Protein AF-A0A1G9WNW0-F1 (afdb_monomer_lite)

pLDDT: mean 81.84, std 15.11, range [43.59, 97.0]

Structure (mmCIF, N/CA/C/O backbone):
data_AF-A0A1G9WNW0-F1
#
_entry.id   AF-A0A1G9WNW0-F1
#
loop_
_atom_site.group_PDB
_atom_site.id
_atom_site.type_symbol
_atom_site.label_atom_id
_atom_site.label_alt_id
_atom_site.label_comp_id
_atom_site.label_asym_id
_atom_site.label_entity_id
_atom_site.label_seq_id
_atom_site.pdbx_PDB_ins_code
_atom_site.Cartn_x
_atom_site.Cartn_y
_atom_site.Cartn_z
_atom_site.occupancy
_atom_site.B_iso_or_equiv
_atom_site.auth_seq_id
_atom_site.auth_comp_id
_atom_site.auth_asym_id
_atom_site.auth_atom_id
_atom_site.pdbx_PDB_model_num
ATOM 1 N N . MET A 1 1 ? -9.112 12.892 16.495 1.00 60.84 1 MET A N 1
ATOM 2 C CA . MET A 1 1 ? -9.268 12.896 15.022 1.00 60.84 1 MET A CA 1
ATOM 3 C C . MET A 1 1 ? -10.715 12.563 14.688 1.00 60.84 1 MET A C 1
ATOM 5 O O . MET A 1 1 ? -11.209 11.567 15.203 1.00 60.84 1 MET A O 1
ATOM 9 N N . GLY A 1 2 ? -11.418 13.397 13.916 1.00 82.31 2 GLY A N 1
ATOM 10 C CA . GLY A 1 2 ? -12.827 13.146 13.583 1.00 82.31 2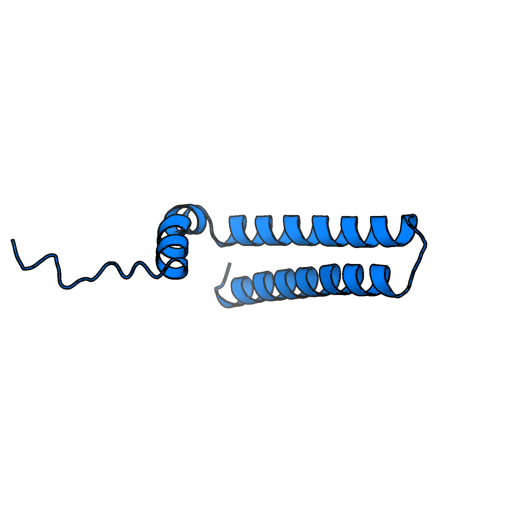 GLY A CA 1
ATOM 11 C C . GLY A 1 2 ? -13.019 11.857 12.762 1.00 82.31 2 GLY A C 1
ATOM 12 O O . GLY A 1 2 ? -12.098 11.454 12.043 1.00 82.31 2 GLY A O 1
ATOM 13 N N . PRO A 1 3 ? -14.197 11.205 12.825 1.00 81.19 3 PRO A N 1
ATOM 14 C CA . PRO A 1 3 ? -14.451 9.931 12.141 1.00 81.19 3 PRO A CA 1
ATOM 15 C C . PRO A 1 3 ? -14.291 10.023 10.616 1.00 81.19 3 PRO A C 1
ATOM 17 O O . PRO A 1 3 ? -13.875 9.056 9.983 1.00 81.19 3 PRO A O 1
ATOM 20 N N . VAL A 1 4 ? -14.569 11.191 10.030 1.00 86.94 4 VAL A N 1
ATOM 21 C CA . VAL A 1 4 ? -14.376 11.470 8.599 1.00 86.94 4 VAL A CA 1
ATOM 22 C C . VAL A 1 4 ? -12.891 11.507 8.243 1.00 86.94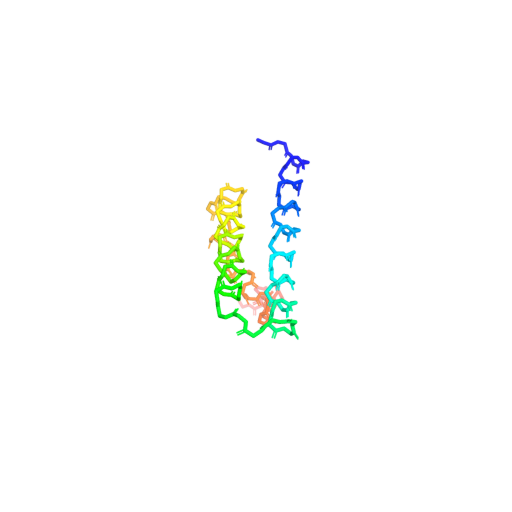 4 VAL A C 1
ATOM 24 O O . VAL A 1 4 ? -12.460 10.789 7.346 1.00 86.94 4 VAL A O 1
ATOM 27 N N . LEU A 1 5 ? -12.092 12.264 9.000 1.00 86.88 5 LEU A N 1
ATOM 28 C CA . LEU A 1 5 ? -10.651 12.384 8.776 1.00 86.88 5 LEU A CA 1
ATOM 29 C C . LEU A 1 5 ? -9.955 11.019 8.888 1.00 86.88 5 LEU A C 1
ATOM 31 O O . LEU A 1 5 ? -9.143 10.677 8.041 1.00 86.88 5 LEU A O 1
ATOM 35 N N . ARG A 1 6 ? -10.357 10.183 9.857 1.00 85.75 6 ARG A N 1
ATOM 36 C CA . ARG A 1 6 ? -9.862 8.801 9.990 1.00 85.75 6 ARG A CA 1
ATOM 37 C C . ARG A 1 6 ? -10.132 7.950 8.746 1.00 85.75 6 ARG A C 1
ATOM 39 O O . ARG A 1 6 ? -9.233 7.248 8.292 1.00 85.75 6 ARG A O 1
ATOM 46 N N . LYS A 1 7 ? -11.351 8.003 8.197 1.00 87.06 7 LYS A N 1
ATOM 47 C CA . LYS A 1 7 ? -11.711 7.262 6.976 1.00 87.06 7 LYS A CA 1
ATOM 48 C C . LYS A 1 7 ? -10.916 7.753 5.768 1.00 87.06 7 LYS A C 1
ATOM 50 O O . LYS A 1 7 ? -10.420 6.927 5.012 1.00 87.06 7 LYS A O 1
ATOM 55 N N . PHE A 1 8 ? -10.748 9.068 5.629 1.00 91.56 8 PHE A N 1
ATOM 56 C CA . PHE A 1 8 ? -9.940 9.656 4.561 1.00 91.56 8 PHE A CA 1
ATOM 57 C C . PHE A 1 8 ? -8.474 9.224 4.641 1.00 91.56 8 PHE A C 1
ATOM 59 O O . PHE A 1 8 ? -7.931 8.771 3.640 1.00 91.56 8 PHE A O 1
ATOM 66 N N . THR A 1 9 ? -7.847 9.282 5.821 1.00 89.75 9 THR A N 1
ATOM 67 C CA . THR A 1 9 ? -6.446 8.860 5.991 1.00 89.75 9 THR A CA 1
ATOM 68 C C . THR A 1 9 ? -6.247 7.388 5.629 1.00 89.75 9 THR A C 1
ATOM 70 O O . THR A 1 9 ? -5.312 7.058 4.904 1.00 89.75 9 THR A O 1
ATOM 73 N N . ILE A 1 10 ? -7.146 6.504 6.079 1.00 89.44 10 ILE A N 1
ATOM 74 C CA . ILE A 1 10 ? -7.095 5.074 5.733 1.00 89.44 10 ILE A CA 1
ATOM 75 C C . ILE A 1 10 ? -7.323 4.867 4.232 1.00 89.44 10 ILE A C 1
ATOM 77 O O . ILE A 1 10 ? -6.616 4.077 3.614 1.00 89.44 10 ILE A O 1
ATOM 81 N N . GLY A 1 11 ? -8.282 5.585 3.641 1.00 90.75 11 GLY A N 1
ATOM 82 C CA . GLY A 1 11 ? -8.571 5.513 2.210 1.00 90.75 11 GLY A CA 1
ATOM 83 C C . GLY A 1 11 ? -7.368 5.907 1.354 1.00 90.75 11 GLY A C 1
ATOM 84 O O . GLY A 1 11 ? -6.999 5.167 0.450 1.00 90.75 11 GLY A O 1
ATOM 85 N N . ILE A 1 12 ? -6.707 7.020 1.684 1.00 92.81 12 ILE A N 1
ATOM 86 C CA . ILE A 1 12 ? -5.495 7.472 0.986 1.00 92.81 12 ILE A CA 1
ATOM 87 C C . ILE A 1 12 ? -4.371 6.441 1.135 1.00 92.81 12 ILE A C 1
ATOM 89 O O . ILE A 1 12 ? -3.754 6.068 0.141 1.00 92.81 12 ILE A O 1
ATOM 93 N N . ALA A 1 13 ? -4.138 5.929 2.348 1.00 91.44 13 ALA A N 1
ATOM 94 C CA . ALA A 1 13 ? -3.112 4.914 2.582 1.00 91.44 13 ALA A CA 1
ATOM 95 C C . ALA A 1 13 ? -3.368 3.632 1.765 1.00 91.44 13 ALA A C 1
ATOM 97 O O . ALA A 1 13 ? -2.438 3.080 1.180 1.00 91.44 13 ALA A O 1
ATOM 98 N N . LEU A 1 14 ? -4.628 3.189 1.671 1.00 92.19 14 LEU A N 1
ATOM 99 C CA . LEU A 1 14 ? -5.027 2.046 0.845 1.00 92.19 14 LEU A CA 1
ATOM 100 C C . LEU A 1 14 ? -4.803 2.298 -0.648 1.00 92.19 14 LEU A C 1
ATOM 102 O O . LEU A 1 14 ? -4.275 1.426 -1.331 1.00 92.19 14 LEU A O 1
ATOM 106 N N . VAL A 1 15 ? -5.170 3.476 -1.157 1.00 95.06 15 VAL A N 1
ATOM 107 C CA . VAL A 1 15 ? -4.957 3.829 -2.570 1.00 95.06 15 VAL A CA 1
ATOM 108 C C . VAL A 1 15 ? -3.466 3.840 -2.907 1.00 95.06 15 VAL A C 1
ATOM 110 O O . VAL A 1 15 ? -3.072 3.249 -3.910 1.00 95.06 15 VAL A O 1
ATOM 113 N N . CYS A 1 16 ? -2.625 4.429 -2.052 1.00 93.50 16 CYS A N 1
ATOM 114 C CA . CYS A 1 16 ? -1.173 4.415 -2.236 1.00 93.50 16 CYS A CA 1
ATOM 115 C C . CYS A 1 16 ? -0.603 2.991 -2.207 1.00 93.50 16 CYS A C 1
ATOM 117 O O . CYS A 1 16 ? 0.223 2.648 -3.049 1.00 93.50 16 CYS A O 1
ATOM 119 N N . PHE A 1 17 ? -1.064 2.151 -1.277 1.00 94.38 17 PHE A N 1
ATOM 120 C CA . PHE A 1 17 ? -0.656 0.749 -1.189 1.00 94.38 17 PHE A CA 1
ATOM 121 C C . PHE A 1 17 ? -1.010 -0.030 -2.462 1.00 94.38 17 PHE A C 1
ATOM 123 O O . PHE A 1 17 ? -0.143 -0.672 -3.054 1.00 94.38 17 PHE A O 1
ATOM 130 N N . ILE A 1 18 ? -2.263 0.063 -2.916 1.00 95.88 18 ILE A N 1
ATOM 131 C CA . ILE A 1 18 ? -2.729 -0.620 -4.130 1.00 95.88 18 ILE A CA 1
ATOM 132 C C . ILE A 1 18 ? -1.958 -0.109 -5.350 1.00 95.88 18 ILE A C 1
ATOM 134 O O . ILE A 1 18 ? -1.491 -0.911 -6.156 1.00 95.88 18 ILE A O 1
ATOM 138 N N . GLY A 1 19 ? -1.779 1.210 -5.471 1.00 95.25 19 GLY A N 1
ATOM 139 C CA . GLY A 1 19 ? -1.035 1.823 -6.569 1.00 95.25 19 GLY A CA 1
ATOM 140 C C . GLY A 1 19 ? 0.428 1.380 -6.617 1.00 95.25 19 GLY A C 1
ATOM 141 O O . GLY A 1 19 ? 0.930 1.045 -7.688 1.00 95.25 19 GLY A O 1
ATOM 142 N N . ALA A 1 20 ? 1.101 1.305 -5.466 1.00 94.75 20 ALA A N 1
ATOM 143 C CA . ALA A 1 20 ? 2.491 0.864 -5.397 1.00 94.75 20 ALA A CA 1
ATOM 144 C C . ALA A 1 20 ? 2.648 -0.607 -5.815 1.00 94.75 20 ALA A C 1
ATOM 146 O O . ALA A 1 20 ? 3.521 -0.929 -6.620 1.00 94.75 20 ALA A O 1
ATOM 147 N N . TRP A 1 21 ? 1.766 -1.496 -5.348 1.00 96.75 21 TRP A N 1
ATOM 148 C CA . TRP A 1 21 ? 1.784 -2.906 -5.752 1.00 96.75 21 TRP A CA 1
ATOM 149 C C . TRP A 1 21 ? 1.384 -3.117 -7.215 1.00 96.75 21 TRP A C 1
ATOM 151 O O . TRP A 1 21 ? 1.982 -3.951 -7.894 1.00 96.75 21 TRP A O 1
ATOM 161 N N . ALA A 1 22 ? 0.441 -2.330 -7.739 1.00 95.94 22 ALA A N 1
ATOM 162 C CA . ALA A 1 22 ? 0.153 -2.313 -9.172 1.00 95.94 22 ALA A CA 1
ATOM 163 C C . ALA A 1 22 ? 1.393 -1.890 -9.978 1.00 95.94 22 ALA A C 1
ATOM 165 O O . ALA A 1 22 ? 1.719 -2.522 -10.981 1.00 95.94 22 ALA A O 1
ATOM 166 N N . GLY A 1 23 ? 2.139 -0.890 -9.496 1.00 93.75 23 GLY A N 1
ATOM 167 C CA . GLY A 1 23 ? 3.416 -0.469 -10.071 1.00 93.75 23 GLY A CA 1
ATOM 168 C C . GLY A 1 23 ? 4.463 -1.586 -10.114 1.00 93.75 23 GLY A C 1
ATOM 169 O O . GLY A 1 23 ? 5.142 -1.732 -11.126 1.00 93.75 23 GLY A O 1
ATOM 170 N N . VAL A 1 24 ? 4.552 -2.425 -9.075 1.00 96.00 24 VAL A N 1
ATOM 171 C CA . VAL A 1 24 ? 5.437 -3.609 -9.064 1.00 96.00 24 VAL A CA 1
ATOM 172 C C . VAL A 1 24 ? 5.060 -4.599 -10.162 1.00 96.00 24 VAL A C 1
ATOM 174 O O . VAL A 1 24 ? 5.938 -5.086 -10.874 1.00 96.00 24 VAL A O 1
ATOM 177 N N . VAL A 1 25 ? 3.765 -4.890 -10.320 1.00 95.62 25 VAL A N 1
ATOM 178 C CA . VAL A 1 25 ? 3.281 -5.799 -11.371 1.00 95.62 25 VAL A CA 1
ATOM 179 C C . VAL A 1 25 ? 3.600 -5.235 -12.752 1.00 95.62 25 VAL A C 1
ATOM 181 O O . VAL A 1 25 ? 4.127 -5.955 -13.595 1.00 95.62 25 VAL A O 1
ATOM 184 N N . ILE A 1 26 ? 3.351 -3.941 -12.968 1.00 95.06 26 ILE A N 1
ATOM 185 C CA . ILE A 1 26 ? 3.682 -3.270 -14.228 1.00 95.06 26 ILE A CA 1
ATOM 186 C C . ILE A 1 26 ? 5.188 -3.362 -14.490 1.00 95.06 26 ILE A C 1
ATOM 188 O O . ILE A 1 26 ? 5.579 -3.855 -15.542 1.00 95.06 26 ILE A O 1
ATOM 192 N N . ALA A 1 27 ? 6.030 -2.979 -13.525 1.00 94.31 27 ALA A N 1
ATOM 193 C CA . ALA A 1 27 ? 7.485 -3.034 -13.660 1.00 94.31 27 ALA A CA 1
ATOM 194 C C . ALA A 1 27 ? 7.985 -4.452 -13.969 1.00 94.31 27 ALA A C 1
ATOM 196 O O . ALA A 1 27 ? 8.907 -4.618 -14.762 1.00 94.31 27 ALA A O 1
ATOM 197 N N . LYS A 1 28 ? 7.356 -5.482 -13.388 1.00 93.94 28 LYS A N 1
ATOM 198 C CA . LYS A 1 28 ? 7.702 -6.881 -13.654 1.00 93.94 28 LYS A CA 1
ATOM 199 C C . LYS A 1 28 ? 7.382 -7.323 -15.083 1.00 93.94 28 LYS A C 1
ATOM 201 O O . LYS A 1 28 ? 8.065 -8.202 -15.598 1.00 93.94 28 LYS A O 1
ATOM 206 N N . LEU A 1 29 ? 6.333 -6.767 -15.686 1.00 96.12 29 LEU A N 1
ATOM 207 C CA . LEU A 1 29 ? 5.866 -7.140 -17.023 1.00 96.12 29 LEU A CA 1
ATOM 208 C C . LEU A 1 29 ? 6.503 -6.306 -18.139 1.00 96.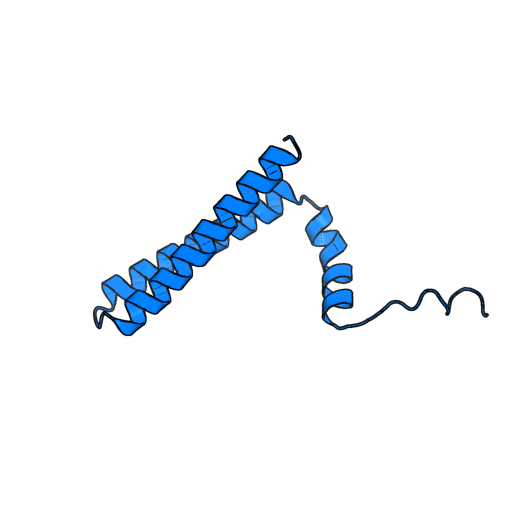12 29 LEU A C 1
ATOM 210 O O . LEU A 1 29 ? 6.541 -6.761 -19.277 1.00 96.12 29 LEU A O 1
ATOM 214 N N . THR A 1 30 ? 6.971 -5.092 -17.841 1.00 96.06 30 THR A N 1
ATOM 215 C CA . THR A 1 30 ? 7.432 -4.135 -18.862 1.00 96.06 30 THR A CA 1
ATOM 216 C C . THR A 1 30 ? 8.934 -3.877 -18.848 1.00 96.06 30 THR A C 1
ATOM 218 O O . THR A 1 30 ? 9.432 -3.173 -19.723 1.00 96.06 30 THR A O 1
ATOM 221 N N . THR A 1 31 ? 9.672 -4.374 -17.855 1.00 90.31 31 THR A N 1
ATOM 222 C CA . THR A 1 31 ? 11.080 -4.021 -17.666 1.00 90.31 31 THR A CA 1
ATOM 223 C C . THR A 1 31 ? 11.921 -5.205 -17.196 1.00 90.31 31 THR A C 1
ATOM 225 O O . THR A 1 31 ? 11.622 -5.833 -16.185 1.00 90.31 31 THR A O 1
ATOM 228 N N . ASP A 1 32 ? 13.049 -5.425 -17.878 1.00 90.75 32 ASP A N 1
ATOM 229 C CA . ASP A 1 32 ? 14.077 -6.406 -17.488 1.00 90.75 32 ASP A CA 1
ATOM 230 C C . ASP A 1 32 ? 15.148 -5.817 -16.549 1.00 90.75 32 ASP A C 1
ATOM 232 O O . ASP A 1 32 ? 15.996 -6.527 -16.009 1.00 90.75 32 ASP A O 1
ATOM 236 N N . SER A 1 33 ? 15.117 -4.500 -16.324 1.00 94.69 33 SER A N 1
ATOM 237 C CA . SER A 1 33 ? 16.028 -3.820 -15.403 1.00 94.69 33 SER A CA 1
ATOM 238 C C . SER A 1 33 ? 15.726 -4.188 -13.953 1.00 94.69 33 SER A C 1
ATOM 240 O O . SER A 1 33 ? 14.742 -3.741 -13.354 1.00 94.69 33 SER A O 1
ATOM 242 N N . LEU A 1 34 ? 16.648 -4.943 -13.357 1.00 94.19 34 LEU A N 1
ATOM 243 C CA . LEU A 1 34 ? 16.598 -5.326 -11.948 1.00 94.19 34 LEU A CA 1
ATOM 244 C C . LEU A 1 34 ? 16.559 -4.102 -11.021 1.00 94.19 34 LEU A C 1
ATOM 246 O O . LEU A 1 34 ? 15.895 -4.143 -9.986 1.00 94.19 34 LEU A O 1
ATOM 250 N N . ALA A 1 35 ? 17.203 -2.995 -11.406 1.00 94.81 35 ALA A N 1
ATOM 251 C CA . ALA A 1 35 ? 17.209 -1.761 -10.623 1.00 94.81 35 ALA A CA 1
ATOM 252 C C 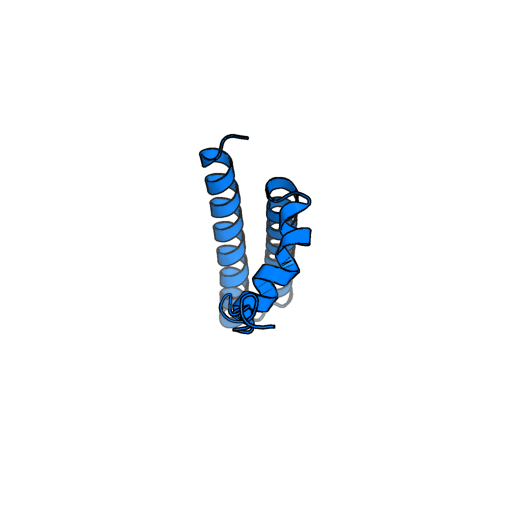. ALA A 1 35 ? 15.806 -1.142 -10.520 1.00 94.81 35 ALA A C 1
ATOM 254 O O . ALA A 1 35 ? 15.360 -0.803 -9.425 1.00 94.81 35 ALA A O 1
ATOM 255 N N . ILE A 1 36 ? 15.082 -1.050 -11.640 1.00 93.88 36 ILE A N 1
ATOM 256 C CA . ILE A 1 36 ? 13.722 -0.491 -11.675 1.00 93.88 36 ILE A CA 1
ATOM 257 C C . ILE A 1 36 ? 12.758 -1.394 -10.901 1.00 93.88 36 ILE A C 1
ATOM 259 O O . ILE A 1 36 ? 11.960 -0.903 -10.104 1.00 93.88 36 ILE A O 1
ATOM 263 N N . PHE A 1 37 ? 12.866 -2.714 -11.082 1.00 93.75 37 PHE A N 1
ATOM 264 C CA . PHE A 1 37 ? 12.044 -3.664 -10.338 1.00 93.75 37 PHE A CA 1
ATOM 265 C C . PHE A 1 37 ? 12.298 -3.575 -8.827 1.00 93.75 37 PHE A C 1
ATOM 267 O O . PHE A 1 37 ? 11.352 -3.500 -8.046 1.00 93.75 37 PHE A O 1
ATOM 274 N N . THR A 1 38 ? 13.567 -3.503 -8.415 1.00 96.38 38 THR A N 1
ATOM 275 C CA . THR A 1 38 ? 13.942 -3.334 -7.003 1.00 96.38 38 THR A CA 1
ATOM 276 C C . THR A 1 38 ? 13.353 -2.052 -6.427 1.00 96.38 38 THR A C 1
ATOM 278 O O . THR A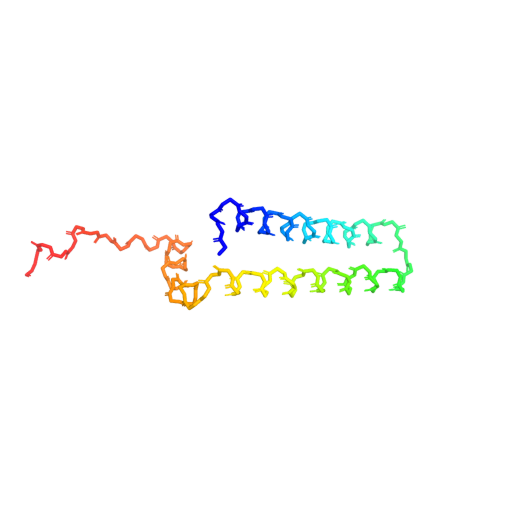 1 38 ? 12.715 -2.105 -5.381 1.00 96.38 38 THR A O 1
ATOM 281 N N . LEU A 1 39 ? 13.482 -0.918 -7.126 1.00 96.12 39 LEU A N 1
ATOM 282 C CA . LEU A 1 39 ? 12.912 0.356 -6.677 1.00 96.12 39 LEU A CA 1
ATOM 283 C C . LEU A 1 39 ? 11.387 0.291 -6.524 1.00 96.12 39 LEU A C 1
ATOM 285 O O . LEU A 1 39 ? 10.855 0.779 -5.527 1.00 96.12 39 LEU A O 1
ATOM 289 N N . ALA A 1 40 ? 10.687 -0.342 -7.470 1.00 94.44 40 ALA A N 1
ATOM 290 C CA . ALA A 1 40 ? 9.241 -0.522 -7.387 1.00 94.44 40 ALA A CA 1
ATOM 291 C C . ALA A 1 40 ? 8.847 -1.360 -6.159 1.00 94.44 40 ALA A C 1
ATOM 293 O O . ALA A 1 40 ? 7.939 -0.985 -5.415 1.00 94.44 40 ALA A O 1
ATOM 294 N N . VAL A 1 41 ? 9.558 -2.465 -5.906 1.00 96.19 41 VAL A N 1
ATOM 295 C CA . VAL A 1 41 ? 9.316 -3.331 -4.741 1.00 96.19 41 VAL A CA 1
ATOM 296 C C . VAL A 1 41 ? 9.624 -2.600 -3.435 1.00 96.19 41 VAL A C 1
ATOM 298 O O . VAL A 1 41 ? 8.837 -2.687 -2.495 1.00 96.19 41 VAL A O 1
ATOM 301 N N . THR A 1 42 ? 10.715 -1.832 -3.366 1.00 97.00 42 THR A N 1
ATOM 302 C CA . THR A 1 42 ? 11.048 -1.017 -2.189 1.00 97.00 42 THR A CA 1
ATOM 303 C C . THR A 1 42 ? 9.962 0.021 -1.910 1.00 97.00 42 THR A C 1
ATOM 305 O O . THR A 1 42 ? 9.522 0.150 -0.768 1.00 97.00 42 THR A O 1
ATOM 308 N N . ALA A 1 43 ? 9.465 0.716 -2.937 1.00 93.69 43 ALA A N 1
ATOM 309 C CA . ALA A 1 43 ? 8.367 1.668 -2.781 1.00 93.69 43 ALA A CA 1
ATOM 310 C C . ALA A 1 43 ? 7.078 0.987 -2.280 1.00 93.69 43 ALA A C 1
ATOM 312 O O . ALA A 1 43 ? 6.409 1.508 -1.385 1.00 93.69 43 ALA A O 1
ATOM 313 N N . ALA A 1 44 ? 6.755 -0.204 -2.795 1.00 94.56 44 ALA A N 1
ATOM 314 C CA . ALA A 1 44 ? 5.616 -0.991 -2.325 1.00 94.56 44 ALA A CA 1
ATOM 315 C C . ALA A 1 44 ? 5.783 -1.476 -0.875 1.00 94.56 44 ALA A C 1
ATOM 317 O O . ALA A 1 44 ? 4.822 -1.450 -0.101 1.00 94.56 44 ALA A O 1
ATOM 318 N N . ALA A 1 45 ? 6.997 -1.857 -0.472 1.00 95.19 45 ALA A N 1
ATOM 319 C CA . ALA A 1 45 ? 7.301 -2.226 0.908 1.00 95.19 45 ALA A CA 1
ATOM 320 C C . ALA A 1 45 ? 7.090 -1.041 1.865 1.00 95.19 45 ALA A C 1
ATOM 322 O O . ALA A 1 45 ? 6.382 -1.183 2.861 1.00 95.19 45 ALA A O 1
ATOM 323 N N . LEU A 1 46 ? 7.594 0.148 1.515 1.00 94.94 46 LEU A N 1
ATOM 324 C CA . LEU A 1 46 ? 7.383 1.371 2.300 1.00 94.94 46 LEU A CA 1
ATOM 325 C C . LEU A 1 46 ? 5.899 1.747 2.398 1.00 94.94 46 LEU A C 1
ATOM 327 O O . LEU A 1 46 ? 5.421 2.112 3.471 1.00 94.94 46 LEU A O 1
ATOM 331 N N . ALA A 1 47 ? 5.139 1.612 1.307 1.00 92.88 47 ALA A N 1
ATOM 332 C CA . ALA A 1 47 ? 3.693 1.835 1.327 1.00 92.88 47 ALA A CA 1
ATOM 333 C C . ALA A 1 47 ? 2.965 0.832 2.242 1.00 92.88 47 ALA A C 1
ATOM 335 O O . ALA A 1 47 ? 2.006 1.192 2.927 1.00 92.88 47 ALA A O 1
ATOM 336 N N . THR A 1 48 ? 3.440 -0.416 2.288 1.00 91.88 48 THR A N 1
ATOM 337 C CA . THR A 1 48 ? 2.914 -1.463 3.176 1.00 91.88 48 THR A CA 1
ATOM 338 C C . THR A 1 48 ? 3.188 -1.135 4.642 1.00 91.88 48 THR A C 1
ATOM 340 O O . THR A 1 48 ? 2.267 -1.195 5.458 1.00 91.88 48 THR A O 1
ATOM 343 N N . GLU A 1 49 ? 4.412 -0.725 4.984 1.00 93.81 49 GLU A N 1
ATOM 344 C CA . GLU A 1 49 ? 4.740 -0.278 6.342 1.00 93.81 49 GLU A CA 1
ATOM 345 C C . GLU A 1 49 ? 3.905 0.934 6.750 1.00 93.81 49 GLU A C 1
ATOM 347 O O . GLU A 1 49 ? 3.303 0.933 7.824 1.00 93.81 49 GLU A O 1
ATOM 352 N N . ALA A 1 50 ? 3.800 1.945 5.884 1.00 89.69 50 ALA A N 1
ATOM 353 C CA . ALA A 1 50 ? 2.991 3.128 6.149 1.00 89.69 50 ALA A CA 1
ATOM 354 C C . ALA A 1 50 ? 1.524 2.760 6.420 1.00 89.69 50 ALA A C 1
ATOM 356 O O . ALA A 1 50 ? 0.931 3.262 7.375 1.00 89.69 50 ALA A O 1
ATOM 357 N N . LEU A 1 51 ? 0.945 1.844 5.636 1.00 89.56 51 LEU A N 1
ATOM 358 C CA . LEU A 1 51 ? -0.419 1.363 5.852 1.00 89.56 51 LEU A CA 1
ATOM 359 C C . LEU A 1 51 ? -0.569 0.656 7.208 1.00 89.56 51 LEU A C 1
ATOM 361 O O . LEU A 1 51 ? -1.546 0.905 7.917 1.00 89.56 51 LEU A O 1
ATOM 365 N N . ILE A 1 52 ? 0.397 -0.185 7.591 1.00 88.00 52 ILE A N 1
ATOM 366 C CA . ILE A 1 52 ? 0.408 -0.871 8.891 1.00 88.00 52 ILE A CA 1
ATOM 367 C C . ILE A 1 52 ? 0.478 0.145 10.033 1.00 88.00 52 ILE A C 1
ATOM 369 O O . ILE A 1 52 ? -0.304 0.047 10.979 1.00 88.00 52 ILE A O 1
ATOM 373 N N . TRP A 1 53 ? 1.350 1.150 9.937 1.00 87.88 53 TRP A N 1
ATOM 374 C CA . TRP A 1 53 ? 1.474 2.197 10.952 1.00 87.88 53 TRP A CA 1
ATOM 375 C C . TRP A 1 53 ? 0.221 3.063 11.048 1.00 87.88 53 TRP A C 1
ATOM 377 O O . TRP A 1 53 ? -0.263 3.317 12.150 1.00 87.88 53 TRP A O 1
ATOM 387 N N . VAL A 1 54 ? -0.366 3.457 9.916 1.00 88.25 54 VAL A N 1
ATOM 388 C CA . VAL A 1 54 ? -1.640 4.191 9.881 1.00 88.25 54 VAL A CA 1
ATOM 389 C C . VAL A 1 54 ? -2.749 3.362 10.528 1.00 88.25 54 VAL A C 1
ATOM 391 O O . VAL A 1 54 ? -3.503 3.879 11.354 1.00 88.25 54 VAL A O 1
ATOM 394 N N . ALA A 1 55 ? -2.831 2.067 10.215 1.00 83.88 55 ALA A N 1
ATOM 395 C CA . ALA A 1 55 ? -3.794 1.169 10.837 1.00 83.88 55 ALA A CA 1
ATOM 396 C C . ALA A 1 55 ? -3.550 1.032 12.349 1.00 83.88 55 ALA A C 1
ATOM 398 O O . ALA A 1 55 ? -4.500 1.137 13.122 1.00 83.88 55 ALA A O 1
ATOM 399 N N . ALA A 1 56 ? -2.301 0.864 12.786 1.00 83.69 56 ALA A N 1
ATOM 400 C CA . ALA A 1 56 ? -1.937 0.728 14.194 1.00 83.69 56 ALA A CA 1
ATOM 401 C C . ALA A 1 56 ? -2.250 1.998 15.004 1.00 83.69 56 ALA A C 1
ATOM 403 O O . ALA A 1 56 ? -2.891 1.914 16.052 1.00 83.69 56 ALA A O 1
ATOM 404 N N . ILE A 1 57 ? -1.872 3.177 14.499 1.00 84.50 57 ILE A N 1
ATOM 405 C CA . ILE A 1 57 ? -2.107 4.472 15.156 1.00 84.50 57 ILE A CA 1
ATOM 406 C C . ILE A 1 57 ? -3.608 4.766 15.242 1.00 84.50 57 ILE A C 1
ATOM 408 O O . ILE A 1 57 ? -4.117 5.127 16.301 1.00 84.50 57 ILE A O 1
ATOM 412 N N . LEU A 1 58 ? -4.342 4.592 14.138 1.00 81.81 58 LEU A N 1
ATOM 413 C CA . LEU A 1 58 ? -5.773 4.911 14.089 1.00 81.81 58 LEU A CA 1
ATOM 414 C C . LEU A 1 58 ? -6.651 3.846 14.741 1.00 81.81 58 LEU A C 1
ATOM 416 O O . LEU A 1 58 ? -7.783 4.129 15.132 1.00 81.81 58 LEU A O 1
ATOM 420 N N . GLY A 1 59 ? -6.167 2.612 14.807 1.00 72.88 59 GLY A N 1
ATOM 421 C CA . GLY A 1 59 ? -6.823 1.485 15.450 1.00 72.88 59 GLY A CA 1
ATOM 422 C C . GLY A 1 59 ? -6.577 1.386 16.948 1.00 72.88 59 GLY A C 1
ATOM 423 O O . GLY A 1 59 ? -7.412 0.829 17.663 1.00 72.88 59 GLY A O 1
ATOM 424 N N . GLY A 1 60 ? -5.451 1.905 17.434 1.00 73.62 60 GLY A N 1
ATOM 425 C CA . GLY A 1 60 ? -5.002 1.706 18.808 1.00 73.62 60 GLY A CA 1
ATOM 426 C C . GLY A 1 60 ? -4.923 0.223 19.205 1.00 73.62 60 GLY A C 1
ATOM 427 O O . GLY A 1 60 ? -4.912 -0.684 18.367 1.00 73.62 60 GLY A O 1
ATOM 428 N N . TRP A 1 61 ? -4.950 -0.043 20.514 1.00 58.94 61 TRP A N 1
ATOM 429 C CA . TRP A 1 61 ? -4.993 -1.404 21.078 1.00 58.94 61 TRP A CA 1
ATOM 430 C C . TRP A 1 61 ? -6.220 -2.224 20.633 1.00 58.94 61 TRP A C 1
ATOM 432 O O . TRP A 1 61 ? -6.205 -3.452 20.717 1.00 58.94 61 TRP A O 1
ATOM 442 N N . SER A 1 62 ? -7.268 -1.569 20.116 1.00 63.53 62 SER A N 1
ATOM 443 C CA . SER A 1 62 ? -8.502 -2.239 19.696 1.00 63.53 62 SER A CA 1
ATOM 444 C C . SER A 1 62 ? -8.304 -3.166 18.495 1.00 63.53 62 SER A C 1
ATOM 446 O O . SER A 1 62 ? -8.922 -4.223 18.459 1.00 63.53 62 SER A O 1
ATOM 448 N N . ILE A 1 63 ? -7.400 -2.857 17.554 1.00 61.56 63 ILE A N 1
ATOM 449 C CA . ILE A 1 63 ? -7.118 -3.751 16.413 1.00 61.56 63 ILE A CA 1
ATOM 450 C C . ILE A 1 63 ? -6.417 -5.028 16.879 1.00 61.56 63 ILE A C 1
ATOM 452 O O . ILE A 1 63 ? -6.778 -6.126 16.454 1.00 61.56 63 ILE A O 1
ATOM 456 N N . PHE A 1 64 ? -5.460 -4.912 17.800 1.00 62.00 64 PHE A N 1
ATOM 457 C CA . PHE A 1 64 ? -4.769 -6.074 18.356 1.00 62.00 64 PHE A CA 1
ATOM 458 C C . PHE A 1 64 ? -5.672 -6.909 19.264 1.00 62.00 64 PHE A C 1
ATOM 460 O O . PHE A 1 64 ? -5.536 -8.132 19.265 1.00 62.00 64 PHE A O 1
ATOM 467 N N . ALA A 1 65 ? -6.600 -6.285 19.994 1.00 62.28 65 ALA A N 1
ATOM 468 C CA . ALA A 1 65 ? -7.602 -6.986 20.795 1.00 62.28 65 ALA A CA 1
ATOM 469 C C . ALA A 1 65 ? -8.646 -7.699 19.913 1.00 62.28 65 ALA A C 1
ATOM 471 O O . ALA A 1 65 ? -8.967 -8.862 20.153 1.00 62.28 65 ALA A O 1
ATOM 472 N N . ASN A 1 66 ? -9.106 -7.060 18.830 1.00 66.44 66 ASN A N 1
ATOM 473 C CA . ASN A 1 66 ? -10.079 -7.647 17.903 1.00 66.44 66 ASN A CA 1
ATOM 474 C C . ASN A 1 66 ? -9.469 -8.582 16.854 1.00 66.44 66 ASN A C 1
ATOM 476 O O . ASN A 1 66 ? -10.223 -9.208 16.109 1.00 66.44 66 ASN A O 1
ATOM 480 N N . ARG A 1 67 ? -8.138 -8.735 16.791 1.00 68.06 67 ARG A N 1
ATOM 481 C CA . ARG A 1 67 ? -7.483 -9.624 15.815 1.00 68.06 67 ARG A CA 1
ATOM 482 C C . ARG A 1 67 ? -8.042 -11.041 15.871 1.00 68.06 67 ARG A C 1
ATOM 484 O O . ARG A 1 67 ? -8.254 -11.648 14.831 1.00 68.06 67 ARG A O 1
ATOM 491 N N . ARG A 1 68 ? -8.336 -11.534 17.081 1.00 67.44 68 ARG A N 1
ATOM 492 C CA . ARG A 1 68 ? -8.887 -12.874 17.312 1.00 67.44 68 ARG A CA 1
ATOM 493 C C . ARG A 1 68 ? -10.318 -12.981 16.790 1.00 67.44 68 ARG A C 1
ATOM 495 O O . ARG A 1 68 ? -10.610 -13.913 16.060 1.00 67.44 68 ARG A O 1
ATOM 502 N N . ALA A 1 69 ? -11.151 -11.972 17.045 1.00 67.94 69 ALA A N 1
ATOM 503 C CA . ALA A 1 69 ? -12.515 -11.902 16.523 1.00 67.94 69 ALA A CA 1
ATOM 504 C C . ALA A 1 69 ? -12.560 -11.780 14.988 1.00 67.94 69 ALA A C 1
ATOM 506 O O . ALA A 1 69 ? -13.423 -12.371 14.342 1.00 67.94 69 ALA A O 1
ATOM 507 N N . ILE A 1 70 ? -11.621 -11.043 14.386 1.00 71.94 70 ILE A N 1
ATOM 508 C CA . ILE A 1 70 ? -11.482 -10.950 12.926 1.00 71.94 70 ILE A CA 1
ATOM 509 C C . ILE A 1 70 ? -11.023 -12.298 12.354 1.00 71.94 70 ILE A C 1
ATOM 511 O O . ILE A 1 70 ? -11.594 -12.764 11.371 1.00 71.94 70 ILE A O 1
ATOM 515 N N . TRP A 1 71 ? -10.045 -12.957 12.985 1.00 72.56 71 TRP A N 1
ATOM 516 C CA . TRP A 1 71 ? -9.580 -14.286 12.576 1.00 72.56 71 TRP A CA 1
ATOM 517 C C . TRP A 1 71 ? -10.672 -15.352 12.695 1.00 72.56 71 TRP A C 1
ATOM 519 O O . TRP A 1 71 ? -10.816 -16.172 11.794 1.00 72.56 71 TRP A O 1
ATOM 529 N N . ASP A 1 72 ? -11.461 -15.327 13.770 1.00 73.00 72 ASP A N 1
ATOM 530 C CA . ASP A 1 72 ? -12.575 -16.255 13.975 1.00 73.00 72 ASP A CA 1
ATOM 531 C C . ASP A 1 72 ? -13.691 -16.022 12.942 1.00 73.00 72 ASP A C 1
ATOM 533 O O . ASP A 1 72 ? -14.202 -16.986 12.370 1.00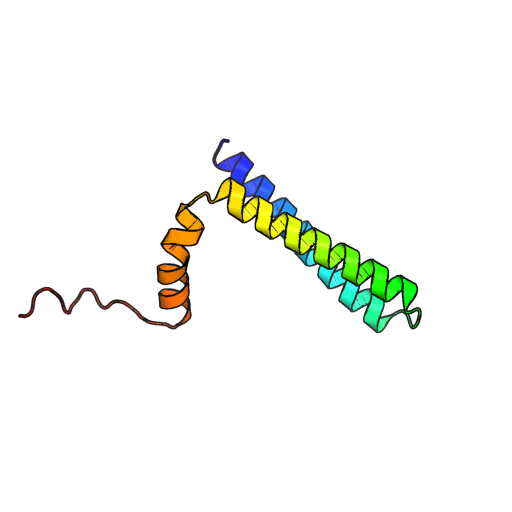 73.00 72 ASP A O 1
ATOM 537 N N . ARG A 1 73 ? -13.988 -14.760 12.593 1.00 71.56 73 ARG A N 1
ATOM 538 C CA . ARG A 1 73 ? -14.910 -14.422 11.493 1.00 71.56 73 ARG A CA 1
ATOM 539 C C . ARG A 1 73 ? -14.393 -14.880 10.129 1.00 71.56 73 ARG A C 1
ATOM 541 O O . ARG A 1 73 ? -15.158 -15.466 9.371 1.00 71.56 73 ARG A O 1
ATOM 548 N N . MET A 1 74 ? -13.112 -14.658 9.823 1.00 73.12 74 MET A N 1
ATOM 549 C CA . MET A 1 74 ? -12.504 -15.098 8.558 1.00 73.12 74 MET A CA 1
ATOM 550 C C . MET A 1 74 ? -12.426 -16.625 8.442 1.00 73.12 74 MET A C 1
ATOM 552 O O . MET A 1 74 ? -12.562 -17.165 7.351 1.00 73.12 74 MET A O 1
ATOM 556 N N . ARG A 1 75 ? -12.259 -17.337 9.563 1.00 79.94 75 ARG A N 1
ATOM 557 C CA . ARG A 1 75 ? -12.286 -18.809 9.619 1.00 79.94 75 ARG A CA 1
ATOM 558 C C . ARG A 1 75 ? -13.698 -19.397 9.676 1.00 79.94 75 ARG A C 1
ATOM 560 O O . ARG A 1 75 ? -13.832 -20.606 9.837 1.00 79.94 75 ARG A O 1
ATOM 567 N N . GLY A 1 76 ? -14.747 -18.576 9.594 1.00 62.38 76 GLY A N 1
ATOM 568 C CA . GLY A 1 76 ? -16.131 -19.046 9.651 1.00 62.38 76 GLY A CA 1
ATOM 569 C C . GLY A 1 76 ? -16.547 -19.630 11.006 1.00 62.38 76 GLY A C 1
ATOM 570 O O . GLY A 1 76 ? -17.601 -20.258 11.091 1.00 62.38 76 GLY A O 1
ATOM 571 N N . ARG A 1 77 ? -15.775 -19.408 12.083 1.00 59.28 77 ARG A N 1
ATOM 572 C CA . ARG A 1 77 ? -16.224 -19.702 13.450 1.00 59.28 77 ARG A CA 1
ATOM 573 C C . ARG A 1 77 ? -17.262 -18.659 13.837 1.00 59.28 77 ARG A C 1
ATOM 575 O O . ARG A 1 77 ? -16.968 -17.658 14.486 1.00 59.28 77 ARG A O 1
ATOM 582 N N . LYS A 1 78 ? -18.507 -18.899 13.429 1.00 56.84 78 LYS A N 1
ATOM 583 C CA . LYS A 1 78 ? -19.659 -18.363 14.145 1.00 56.84 78 LYS A CA 1
ATOM 584 C C . LYS A 1 78 ? -19.565 -18.926 15.560 1.00 56.84 78 LYS A C 1
ATOM 586 O O . LYS A 1 78 ? -19.779 -20.117 15.761 1.00 56.84 78 LYS A O 1
ATOM 591 N N . SER A 1 79 ? -19.192 -18.093 16.526 1.00 57.91 79 SER A N 1
ATOM 592 C CA . SER A 1 79 ? -19.585 -18.330 17.911 1.00 57.91 79 SER A CA 1
ATOM 593 C C . SER A 1 79 ? -21.105 -18.341 17.888 1.00 57.91 79 SER A C 1
ATOM 595 O O . SER A 1 79 ? -21.715 -17.283 17.767 1.00 57.91 79 SER A O 1
ATOM 597 N N . ASP A 1 80 ? -21.687 -19.532 17.825 1.00 56.44 80 ASP A N 1
ATOM 598 C CA . ASP A 1 80 ? -23.126 -19.725 17.791 1.00 56.44 80 ASP A CA 1
ATOM 599 C C . ASP A 1 80 ? -23.693 -19.252 19.139 1.00 56.44 80 ASP A C 1
ATOM 601 O O . ASP A 1 80 ? -23.402 -19.879 20.164 1.00 56.44 80 ASP A O 1
ATOM 605 N N . PRO A 1 81 ? -24.431 -18.127 19.192 1.00 52.28 81 PRO A N 1
ATOM 606 C CA . PRO A 1 81 ? -24.987 -17.632 20.446 1.00 52.28 81 PRO A CA 1
ATOM 607 C C . PRO A 1 81 ? -26.065 -18.571 21.013 1.00 52.28 81 PRO A C 1
ATOM 609 O O . PRO A 1 81 ? -26.457 -18.404 22.161 1.00 52.28 81 PRO A O 1
ATOM 612 N N . ALA A 1 82 ? -26.504 -19.590 20.262 1.00 54.75 82 ALA A N 1
ATOM 613 C CA . ALA A 1 82 ? -27.548 -20.522 20.680 1.00 54.75 82 ALA A CA 1
ATOM 614 C C . ALA A 1 82 ? -27.099 -21.603 21.685 1.00 54.75 82 ALA A C 1
ATOM 616 O O . ALA A 1 82 ? -27.929 -22.387 22.135 1.00 54.75 82 ALA A O 1
ATOM 617 N N . LYS A 1 83 ? -25.808 -21.686 22.051 1.00 49.97 83 LYS A N 1
ATOM 618 C CA . LYS A 1 83 ? -25.298 -22.773 22.916 1.00 49.97 83 LYS A CA 1
ATOM 619 C C . LYS A 1 83 ? -25.067 -22.403 24.388 1.00 49.97 83 LYS A C 1
ATOM 621 O O . LYS A 1 83 ? -24.528 -23.226 25.121 1.00 49.97 83 LYS A O 1
ATOM 626 N N . VAL A 1 84 ? -25.445 -21.196 24.822 1.00 57.72 84 VAL A N 1
ATOM 627 C CA . VAL A 1 84 ? -25.224 -20.720 26.208 1.00 57.72 84 VAL A CA 1
ATOM 628 C C . VAL A 1 84 ? -26.484 -20.811 27.089 1.00 57.72 84 VAL A C 1
ATOM 630 O O . VAL A 1 84 ? -26.360 -20.806 28.304 1.00 57.72 84 VAL A O 1
ATOM 633 N N . GLU A 1 85 ? -27.682 -20.990 26.523 1.00 50.19 85 GLU A N 1
ATOM 634 C CA . GLU A 1 85 ? -28.938 -21.120 27.299 1.00 50.19 85 GLU A CA 1
ATOM 635 C C . GLU A 1 85 ? -29.360 -22.578 27.581 1.00 50.19 85 GLU A C 1
ATOM 637 O O . GLU A 1 85 ? -30.507 -22.837 27.933 1.00 50.19 85 GLU A O 1
ATOM 642 N N . GLY A 1 86 ? -28.460 -23.551 27.404 1.00 53.81 86 GLY A N 1
ATOM 643 C CA . GLY A 1 86 ? -28.833 -24.970 27.341 1.00 53.81 86 GLY A CA 1
ATOM 644 C C . GLY A 1 86 ? -28.051 -25.949 28.214 1.00 53.81 86 GLY A C 1
ATOM 645 O O . GLY A 1 86 ? -28.092 -27.135 27.889 1.00 53.81 86 GLY A O 1
ATOM 646 N N . VAL A 1 87 ? -27.331 -25.505 29.254 1.00 43.59 87 VAL A N 1
ATOM 647 C CA . VAL A 1 87 ? -26.761 -26.389 30.296 1.00 43.59 87 VAL A CA 1
ATOM 648 C C . VAL A 1 87 ? -26.778 -25.697 31.651 1.00 43.59 87 VAL A C 1
ATOM 650 O O . VAL A 1 87 ? -26.263 -24.559 31.717 1.00 43.59 87 VAL A O 1
#

Radius of gyration: 19.18 Å; chains: 1; bounding box: 46×40×49 Å

Foldseek 3Di:
DDPVVLVVLLVVLVVQLVVLVVLLVVCVVPHPDPVSNVVSVVSNVVSVVVNVVSCCVSCPCVCVVCVVVVVCVVVVVPPPPVPPVPD

Secondary structure (DSSP, 8-state):
--HHHHHHHHHHHHHHHHHHHHHHHHHHHH---HHHHHHHHHHHHHHHHHHHHHHHHHHTHHHHHHHHHHHHHHTT----GGGSS--

Sequence (87 aa):
MGPVLRKFTIGIALVCFIGAWAGVVIAKLTTDSLAIFTLAVTAAALATEALIWVAAILGGWSIFANRRAIWDRMRGRKSDPAKVEGV

Organism: NCBI:txid144026